Protein AF-A0A4R2QZQ0-F1 (afdb_monomer_lite)

Foldseek 3Di:
DDDPPPPPDPPPDDDDDDDDDDDDDPPPPPPVVVVVVVVVVVVVVVVVVVVVVVVVVVVVVVVVVVVVVVVVVVVVVVVVVVLVDDDDDDPPPNVVVVVVVVVVVLVVCVVVQADCDPVGGGDHHPDDDDPRSVVVNVD

Radius of gyration: 48.97 Å; chains: 1; bounding box: 81×55×140 Å

pLDDT: mean 74.17, std 21.23, range [33.62, 97.75]

Sequence (139 aa):
MQTLRQQTENRTQHGRGEQSQGDCKRGERVDKQAVFAQVANVEERIGELYRELGSLKQKIVELIEENQKLQMENENLRKRLDSQEPGAEAEGGEKLIQLGEGYDNLARLYQEGFHICNLHYGSLRTEGDCLFCLSFLHK

Secondary structure (DSSP, 8-state):
-----SSSSSS--------------------HHHHHHHHHHHHHHHHHHHHHHHHHHHHHHHHHHHHHHHHHHHHHHHHHHHTT---S--TT-HHHHHHHHHHHHHHHHHHTTB--STTTTT-B--SS--HHHHHHH--

Structure (mmCIF, N/CA/C/O backbone):
data_AF-A0A4R2QZQ0-F1
#
_entry.id   AF-A0A4R2QZQ0-F1
#
loop_
_atom_site.group_PDB
_atom_site.id
_atom_site.type_symbol
_atom_site.label_atom_id
_atom_site.label_alt_id
_atom_site.label_comp_id
_atom_site.label_asym_id
_atom_site.label_entity_id
_atom_site.label_seq_id
_atom_site.pdbx_PDB_ins_code
_atom_site.Cartn_x
_atom_site.Cartn_y
_atom_site.Cartn_z
_atom_site.occupancy
_atom_site.B_iso_or_equiv
_atom_site.auth_seq_id
_atom_site.auth_comp_id
_atom_site.auth_asym_id
_atom_site.auth_atom_id
_atom_site.pdbx_PDB_model_num
ATOM 1 N N . MET A 1 1 ? 41.664 -35.221 -95.785 1.00 53.28 1 MET A N 1
ATOM 2 C CA . MET A 1 1 ? 42.796 -36.034 -95.280 1.00 53.28 1 MET A CA 1
ATOM 3 C C . MET A 1 1 ? 44.065 -35.189 -95.250 1.00 53.28 1 MET A C 1
ATOM 5 O O . MET A 1 1 ? 45.021 -35.462 -95.957 1.00 53.28 1 MET A O 1
ATOM 9 N N . GLN A 1 2 ? 44.055 -34.142 -94.432 1.00 45.44 2 GLN A N 1
ATOM 10 C CA . GLN A 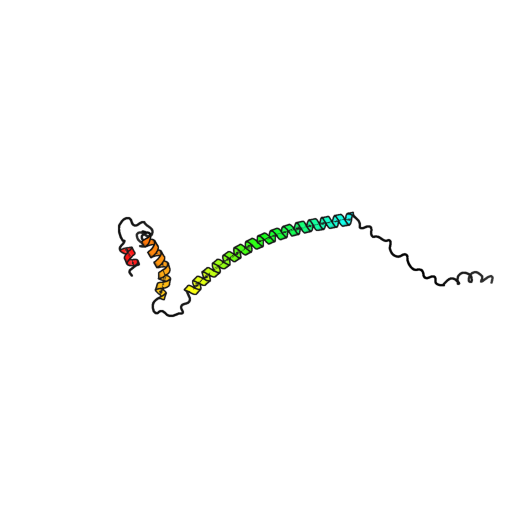1 2 ? 45.230 -33.379 -94.042 1.00 45.44 2 GLN A CA 1
ATOM 11 C C . GLN A 1 2 ? 44.987 -33.031 -92.572 1.00 45.44 2 GLN A C 1
ATOM 13 O O . GLN A 1 2 ? 44.086 -32.264 -92.249 1.00 45.44 2 GLN A O 1
ATOM 18 N N . THR A 1 3 ? 45.767 -33.693 -91.711 1.00 47.38 3 THR A N 1
ATOM 19 C CA . THR A 1 3 ? 46.332 -33.132 -90.471 1.00 47.38 3 THR A CA 1
ATOM 20 C C . THR A 1 3 ? 45.308 -32.599 -89.454 1.00 47.38 3 THR A C 1
ATOM 22 O O . THR A 1 3 ? 45.004 -31.418 -89.464 1.00 47.38 3 THR A O 1
ATOM 25 N N . LEU A 1 4 ? 44.750 -33.353 -88.494 1.00 52.94 4 LEU A N 1
ATOM 26 C CA . LEU A 1 4 ? 45.360 -34.346 -87.581 1.00 52.94 4 LEU A CA 1
ATOM 27 C C . LEU A 1 4 ? 46.736 -33.927 -87.027 1.00 52.94 4 LEU A C 1
ATOM 29 O O . LEU A 1 4 ? 47.635 -34.744 -86.863 1.00 52.94 4 LEU A O 1
ATOM 33 N N . ARG A 1 5 ? 46.908 -32.625 -86.760 1.00 53.16 5 ARG A N 1
ATOM 34 C CA . ARG A 1 5 ? 48.121 -32.066 -86.134 1.00 53.16 5 ARG A CA 1
ATOM 35 C C . ARG A 1 5 ? 47.846 -30.890 -85.184 1.00 53.16 5 ARG A C 1
ATOM 37 O O . ARG A 1 5 ? 48.700 -30.039 -85.003 1.00 53.16 5 ARG A O 1
ATOM 44 N N . GLN A 1 6 ? 46.647 -30.833 -84.599 1.00 50.09 6 GLN A N 1
ATOM 45 C CA . GLN A 1 6 ? 46.247 -29.789 -83.635 1.00 50.09 6 GLN A CA 1
ATOM 46 C C . GLN A 1 6 ? 45.743 -30.357 -82.296 1.00 50.09 6 GLN A C 1
ATOM 48 O O . GLN A 1 6 ? 45.137 -29.642 -81.509 1.00 50.09 6 GLN A O 1
ATOM 53 N N . GLN A 1 7 ? 45.990 -31.640 -82.006 1.00 52.06 7 GLN A N 1
ATOM 54 C CA . GLN A 1 7 ? 45.497 -32.290 -80.779 1.00 52.06 7 GLN A CA 1
ATOM 55 C C . GLN A 1 7 ? 46.598 -32.860 -79.869 1.00 52.06 7 GLN A C 1
ATOM 57 O O . GLN A 1 7 ? 46.303 -33.635 -78.965 1.00 52.06 7 GLN A O 1
ATOM 62 N N . THR A 1 8 ? 47.861 -32.463 -80.049 1.00 51.91 8 THR A N 1
ATOM 63 C CA . THR A 1 8 ? 48.989 -33.035 -79.286 1.00 51.91 8 THR A CA 1
ATOM 64 C C . THR A 1 8 ? 49.891 -32.005 -78.601 1.00 51.91 8 THR A C 1
ATOM 66 O O . THR A 1 8 ? 51.051 -32.307 -78.358 1.00 51.91 8 THR A O 1
ATOM 69 N N . GLU A 1 9 ? 49.383 -30.818 -78.247 1.00 45.53 9 GLU A N 1
ATOM 70 C CA . GLU A 1 9 ? 50.173 -29.810 -77.503 1.00 45.53 9 GLU A CA 1
ATOM 71 C C . GLU A 1 9 ? 49.485 -29.221 -76.259 1.00 45.53 9 GLU A C 1
ATOM 73 O O . GLU A 1 9 ? 50.058 -28.367 -75.601 1.00 45.53 9 GLU A O 1
ATOM 78 N N . ASN A 1 10 ? 48.315 -29.724 -75.842 1.00 43.59 10 ASN A N 1
ATOM 79 C CA . ASN A 1 10 ? 47.637 -29.231 -74.627 1.00 43.59 10 ASN A CA 1
ATOM 80 C C . ASN A 1 10 ? 47.337 -30.317 -73.585 1.00 43.59 10 ASN A C 1
ATOM 82 O O . ASN A 1 10 ? 46.382 -30.224 -72.816 1.00 43.59 10 ASN A O 1
ATOM 86 N N . ARG A 1 11 ? 48.157 -31.373 -73.544 1.00 46.94 11 ARG A N 1
ATOM 87 C CA . ARG A 1 11 ? 47.978 -32.481 -72.596 1.00 46.94 11 ARG A CA 1
ATOM 88 C C . ARG A 1 11 ? 49.269 -32.913 -71.908 1.00 46.94 11 ARG A C 1
ATOM 90 O O . ARG A 1 11 ? 49.495 -34.101 -71.745 1.00 46.94 11 ARG A O 1
ATOM 97 N N . THR A 1 12 ? 50.074 -31.952 -71.455 1.00 48.38 12 THR A N 1
ATOM 98 C CA . THR A 1 12 ? 51.099 -32.218 -70.434 1.00 48.38 12 THR A CA 1
ATOM 99 C C . THR A 1 12 ? 51.365 -30.959 -69.618 1.00 48.38 12 THR A C 1
ATOM 101 O O . THR A 1 12 ? 52.263 -30.200 -69.950 1.00 48.38 12 THR A O 1
ATOM 104 N N . GLN A 1 13 ? 50.555 -30.719 -68.583 1.00 46.09 13 GLN A N 1
ATOM 105 C CA . GLN A 1 13 ? 50.925 -29.964 -67.374 1.00 46.09 13 GLN A CA 1
ATOM 106 C C . GLN A 1 13 ? 49.784 -30.077 -66.348 1.00 46.09 13 GLN A C 1
ATOM 108 O O . GLN A 1 13 ? 49.013 -29.160 -66.086 1.00 46.09 13 GLN A O 1
ATOM 113 N N . HIS A 1 14 ? 49.652 -31.279 -65.788 1.00 38.56 14 HIS A N 1
ATOM 114 C CA . HIS A 1 14 ? 48.999 -31.499 -64.504 1.00 38.56 14 HIS A CA 1
ATOM 115 C C . HIS A 1 14 ? 50.043 -32.176 -63.617 1.00 38.56 14 HIS A C 1
ATOM 117 O O . HIS A 1 14 ? 50.399 -33.330 -63.846 1.00 38.56 14 HIS A O 1
ATOM 123 N N . GLY A 1 15 ? 50.598 -31.428 -62.666 1.00 34.81 15 GLY A N 1
ATOM 124 C CA . GLY A 1 15 ? 51.711 -31.890 -61.844 1.00 34.81 15 GLY A CA 1
ATOM 125 C C . GLY A 1 15 ? 52.102 -30.890 -60.762 1.00 34.81 15 GLY A C 1
ATOM 126 O O . GLY A 1 15 ? 53.123 -30.238 -60.890 1.00 34.81 15 GLY A O 1
ATOM 127 N N . ARG A 1 16 ? 51.250 -30.790 -59.734 1.00 39.00 16 ARG A N 1
ATOM 128 C CA . ARG A 1 16 ? 51.569 -30.540 -58.314 1.00 39.00 16 ARG A CA 1
ATOM 129 C C . ARG A 1 16 ? 52.692 -29.537 -58.005 1.00 39.00 16 ARG A C 1
ATOM 131 O O . ARG A 1 16 ? 53.868 -29.881 -57.999 1.00 39.00 16 ARG A O 1
ATOM 138 N N . GLY A 1 17 ? 52.275 -28.351 -57.578 1.00 33.62 17 GLY A N 1
ATOM 139 C CA . GLY A 1 17 ? 53.035 -27.490 -56.679 1.00 33.62 17 GLY A CA 1
ATOM 140 C C . GLY A 1 17 ? 52.111 -27.032 -55.557 1.00 33.62 17 GLY A C 1
ATOM 141 O O . GLY A 1 17 ? 51.347 -26.088 -55.724 1.00 33.62 17 GLY A O 1
ATOM 142 N N . GLU A 1 18 ? 52.133 -27.767 -54.450 1.00 41.56 18 GLU A N 1
ATOM 143 C CA . GLU A 1 18 ? 51.617 -27.328 -53.157 1.00 41.56 18 GLU A CA 1
ATOM 144 C C . GLU A 1 18 ? 52.431 -26.118 -52.685 1.00 41.56 18 GLU A C 1
ATOM 146 O O . GLU A 1 18 ? 53.649 -26.205 -52.568 1.00 41.56 18 GLU A O 1
ATOM 151 N N . GLN A 1 19 ? 51.752 -25.004 -52.424 1.00 44.31 19 GLN A N 1
ATOM 152 C CA . GLN A 1 19 ? 52.145 -23.904 -51.535 1.00 44.31 19 GLN A CA 1
ATOM 153 C C . GLN A 1 19 ? 50.879 -23.037 -51.430 1.00 44.31 19 GLN A C 1
ATOM 155 O O . GLN A 1 19 ? 50.544 -22.284 -52.335 1.00 44.31 19 GLN A O 1
ATOM 160 N N . SER A 1 20 ? 49.950 -23.368 -50.531 1.00 39.06 20 SER A N 1
ATOM 161 C CA . SER A 1 20 ? 49.977 -22.948 -49.127 1.00 39.06 20 SER A CA 1
ATOM 162 C C . SER A 1 20 ? 50.195 -21.442 -48.984 1.00 39.06 20 SER A C 1
ATOM 164 O O . SER A 1 20 ? 51.236 -20.921 -49.371 1.00 39.06 20 SER A O 1
ATOM 166 N N . GLN A 1 21 ? 49.248 -20.816 -48.284 1.00 38.69 21 GLN A N 1
ATOM 167 C CA . GLN A 1 21 ? 49.393 -19.541 -47.583 1.00 38.69 21 GLN A CA 1
ATOM 168 C C . GLN A 1 21 ? 49.130 -18.264 -48.394 1.00 38.69 21 GLN A C 1
ATOM 170 O O . GLN A 1 21 ? 50.019 -17.552 -48.849 1.00 38.69 21 GLN A O 1
ATOM 175 N N . GLY A 1 22 ? 47.844 -17.923 -48.453 1.00 38.66 22 GLY A N 1
ATOM 176 C CA . GLY A 1 22 ? 47.353 -16.582 -48.756 1.00 38.66 22 GLY A CA 1
ATOM 177 C C . GLY A 1 22 ? 45.959 -16.335 -48.182 1.00 38.66 22 GLY A C 1
ATOM 178 O O . GLY A 1 22 ? 45.181 -15.588 -48.768 1.00 38.66 22 GLY A O 1
ATOM 179 N N . ASP A 1 23 ? 45.620 -17.003 -47.076 1.00 40.69 23 ASP A N 1
ATOM 180 C CA . ASP A 1 23 ? 44.393 -16.753 -46.329 1.00 40.69 23 ASP A CA 1
ATOM 181 C C . ASP A 1 23 ? 44.403 -15.354 -45.697 1.00 40.69 23 ASP A C 1
ATOM 183 O O . ASP A 1 23 ? 45.384 -14.905 -45.106 1.00 40.69 23 ASP A O 1
ATOM 187 N N . CYS A 1 24 ? 43.229 -14.725 -45.755 1.00 40.94 24 CYS A N 1
ATOM 188 C CA . CYS A 1 24 ? 42.747 -13.729 -44.805 1.00 40.94 24 CYS A CA 1
ATOM 189 C C . CYS A 1 24 ? 43.430 -12.346 -44.792 1.00 40.94 24 CYS A C 1
ATOM 191 O O . CYS A 1 24 ? 44.169 -12.000 -43.875 1.00 40.94 24 CYS A O 1
ATOM 193 N N . LYS A 1 25 ? 43.040 -11.461 -45.723 1.00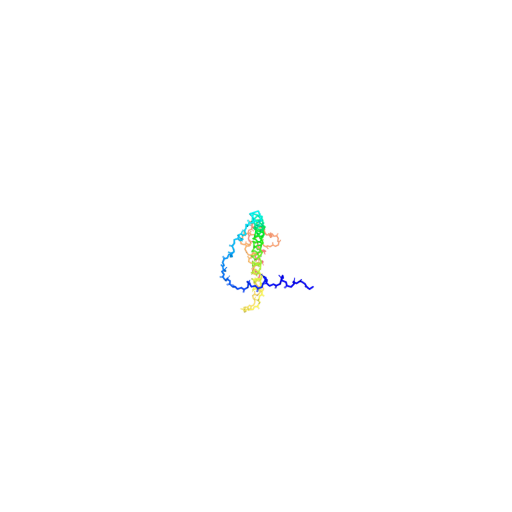 47.75 25 LYS A N 1
ATOM 194 C CA . LYS A 1 25 ? 42.886 -10.018 -45.419 1.00 47.75 25 LYS A CA 1
ATOM 195 C C . LYS A 1 25 ? 41.566 -9.458 -45.945 1.00 47.75 25 LYS A C 1
ATOM 197 O O . LYS A 1 25 ? 41.522 -8.431 -46.612 1.00 47.75 25 LYS A O 1
ATOM 202 N N . ARG A 1 26 ? 40.459 -10.116 -45.596 1.00 43.81 26 ARG A N 1
ATOM 203 C CA . ARG A 1 26 ? 39.150 -9.456 -45.529 1.00 43.81 26 ARG A CA 1
ATOM 204 C C . ARG A 1 26 ? 38.920 -9.070 -44.072 1.00 43.81 26 ARG A C 1
ATOM 206 O O . ARG A 1 26 ? 38.123 -9.684 -43.381 1.00 43.81 26 ARG A O 1
ATOM 213 N N . GLY A 1 27 ? 39.693 -8.098 -43.590 1.00 45.22 27 GLY A N 1
ATOM 214 C CA . GLY A 1 27 ? 39.316 -7.400 -42.369 1.00 45.22 27 GLY A CA 1
ATOM 215 C C . GLY A 1 27 ? 37.993 -6.711 -42.667 1.00 45.22 27 GLY A C 1
ATOM 216 O O . GLY A 1 27 ? 37.967 -5.782 -43.476 1.00 45.22 27 GLY A O 1
ATOM 217 N N . GLU A 1 28 ? 36.901 -7.231 -42.112 1.00 52.44 28 GLU A N 1
AT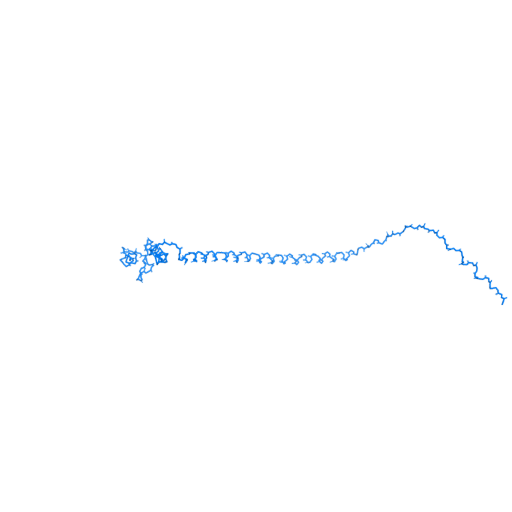OM 218 C CA . GLU A 1 28 ? 35.608 -6.562 -42.110 1.00 52.44 28 GLU A CA 1
ATOM 219 C C . GLU A 1 28 ? 35.840 -5.131 -41.635 1.00 52.44 28 GLU A C 1
ATOM 221 O O . GLU A 1 28 ? 36.187 -4.882 -40.479 1.00 52.44 28 GLU A O 1
ATOM 226 N N . ARG A 1 29 ? 35.704 -4.166 -42.551 1.00 59.69 29 ARG A N 1
ATOM 227 C CA . ARG A 1 29 ? 35.499 -2.782 -42.147 1.00 59.69 29 ARG A CA 1
ATOM 228 C C . ARG A 1 29 ? 34.148 -2.785 -41.462 1.00 59.69 29 ARG A C 1
ATOM 230 O O . ARG A 1 29 ? 33.126 -2.701 -42.131 1.00 59.69 29 ARG A O 1
ATOM 237 N N . VAL A 1 30 ? 34.172 -2.954 -40.147 1.00 67.00 30 VAL A N 1
ATOM 238 C CA . VAL A 1 30 ? 33.030 -2.710 -39.283 1.00 67.00 30 VAL A CA 1
ATOM 239 C C . VAL A 1 30 ? 32.460 -1.361 -39.706 1.00 67.00 30 VAL A C 1
ATOM 241 O O . VAL A 1 30 ? 33.161 -0.344 -39.651 1.00 67.00 30 VAL A O 1
ATOM 244 N N . ASP A 1 31 ? 31.240 -1.378 -40.237 1.00 78.88 31 ASP A N 1
ATOM 245 C CA . ASP A 1 31 ? 30.572 -0.168 -40.684 1.00 78.88 31 ASP A CA 1
ATOM 246 C C . ASP A 1 31 ? 30.354 0.703 -39.446 1.00 78.88 31 ASP A C 1
ATOM 248 O O . ASP A 1 31 ? 29.531 0.401 -38.579 1.00 78.88 31 ASP A O 1
ATOM 252 N N . LYS A 1 32 ? 31.178 1.749 -39.317 1.00 80.44 32 LYS A N 1
ATOM 253 C CA . LYS A 1 32 ? 31.198 2.620 -38.138 1.00 80.44 32 LYS A CA 1
ATOM 254 C C . LYS A 1 32 ? 29.797 3.154 -37.860 1.00 80.44 32 LYS A C 1
ATOM 256 O O . LYS A 1 32 ? 29.402 3.236 -36.703 1.00 80.44 32 LYS A O 1
ATOM 261 N N . GLN A 1 33 ? 29.034 3.448 -38.912 1.00 81.25 33 GLN A N 1
ATOM 262 C CA . GLN A 1 33 ? 27.675 3.960 -38.805 1.00 81.25 33 GLN A CA 1
ATOM 263 C C . GLN A 1 33 ? 26.706 2.910 -38.243 1.00 81.25 33 GLN A C 1
ATOM 265 O O . GLN A 1 33 ? 25.867 3.247 -37.410 1.00 81.25 33 GLN A O 1
ATOM 270 N N . ALA A 1 34 ? 26.868 1.637 -38.613 1.00 86.81 34 ALA A N 1
ATOM 271 C CA . ALA A 1 34 ? 26.078 0.539 -38.061 1.00 86.81 34 ALA A CA 1
ATOM 272 C C . ALA A 1 34 ? 26.364 0.313 -36.568 1.00 86.81 34 ALA A C 1
ATOM 274 O O . ALA A 1 34 ? 25.436 0.079 -35.797 1.00 86.81 34 ALA A O 1
ATOM 275 N N . VAL A 1 35 ? 27.624 0.434 -36.137 1.00 88.31 35 VAL A N 1
ATOM 276 C CA . VAL A 1 35 ? 27.978 0.319 -34.712 1.00 88.31 35 VAL A CA 1
ATOM 277 C C . VAL A 1 35 ? 27.414 1.481 -33.903 1.00 88.31 35 VAL A C 1
ATOM 279 O O . VAL A 1 35 ? 26.837 1.247 -32.846 1.00 88.31 35 VAL A O 1
ATOM 282 N N . PHE A 1 36 ? 27.504 2.719 -34.400 1.00 91.81 36 PHE A N 1
ATOM 283 C CA . PHE A 1 36 ? 26.897 3.866 -33.716 1.00 91.81 36 PHE A CA 1
ATOM 284 C C . PHE A 1 36 ? 25.373 3.734 -33.603 1.00 91.81 36 PHE A C 1
ATOM 286 O O . PHE A 1 36 ? 24.818 4.030 -32.549 1.00 91.81 36 PHE A O 1
ATOM 293 N N . ALA A 1 37 ? 24.702 3.231 -34.643 1.00 91.62 37 ALA A N 1
ATOM 294 C CA . ALA A 1 37 ? 23.266 2.964 -34.592 1.00 91.62 37 ALA A CA 1
ATOM 295 C C . ALA A 1 37 ? 22.905 1.874 -33.565 1.00 91.62 37 ALA A C 1
ATOM 297 O O . ALA A 1 37 ? 21.915 2.007 -32.848 1.00 91.62 37 ALA A O 1
ATOM 298 N N . GLN A 1 38 ? 23.716 0.816 -33.453 1.00 93.19 38 GLN A N 1
ATOM 299 C CA . GLN A 1 38 ? 23.518 -0.226 -32.440 1.00 93.19 38 GLN A CA 1
ATOM 300 C C . GLN A 1 38 ? 23.718 0.309 -31.021 1.00 93.19 38 GLN A C 1
ATOM 302 O O . GLN A 1 38 ? 22.908 0.011 -30.149 1.00 93.19 38 GLN A O 1
ATOM 307 N N . VAL A 1 39 ? 24.752 1.124 -30.792 1.00 94.06 39 VAL A N 1
ATOM 308 C CA . VAL A 1 39 ? 24.995 1.755 -29.486 1.00 94.06 39 VAL A CA 1
ATOM 309 C C . VAL A 1 39 ? 23.826 2.660 -29.103 1.00 94.06 39 VAL A C 1
ATOM 311 O O . VAL A 1 39 ? 23.299 2.507 -28.008 1.00 94.06 39 VAL A O 1
ATOM 314 N N . ALA A 1 40 ? 23.345 3.505 -30.020 1.00 93.31 40 ALA A N 1
ATOM 315 C CA . ALA A 1 40 ? 22.191 4.369 -29.766 1.00 93.31 40 ALA A CA 1
ATOM 316 C C . ALA A 1 40 ? 20.915 3.569 -29.436 1.00 93.31 40 ALA A C 1
ATOM 318 O O . ALA A 1 40 ? 20.169 3.929 -28.529 1.00 93.31 40 ALA A O 1
ATOM 319 N N . ASN A 1 41 ? 20.676 2.445 -30.122 1.00 96.19 41 ASN A N 1
ATOM 320 C CA . ASN A 1 41 ? 19.531 1.585 -29.814 1.00 96.19 41 ASN A CA 1
ATOM 321 C C . ASN A 1 41 ? 19.662 0.901 -28.445 1.00 96.19 41 ASN A C 1
ATOM 323 O O . ASN A 1 41 ? 18.674 0.738 -27.732 1.00 96.19 41 ASN A O 1
ATOM 327 N N . VAL A 1 42 ? 20.875 0.498 -28.063 1.00 95.31 42 VAL A N 1
ATOM 328 C CA . VAL A 1 42 ? 21.137 -0.064 -26.733 1.00 95.31 42 VAL A CA 1
ATOM 329 C C . VAL A 1 42 ? 20.954 1.001 -25.651 1.00 95.31 42 VAL A C 1
ATOM 331 O O . VAL A 1 42 ? 20.344 0.706 -24.629 1.00 95.31 42 VAL A O 1
ATOM 334 N N . GLU A 1 43 ? 21.409 2.233 -25.877 1.00 96.38 43 GLU A N 1
ATOM 335 C CA . GLU A 1 43 ? 21.187 3.361 -24.964 1.00 96.38 43 GLU A CA 1
ATOM 336 C C . GLU A 1 43 ? 19.693 3.640 -24.749 1.00 96.38 43 GLU A C 1
ATOM 338 O O . GLU A 1 43 ? 19.255 3.804 -23.609 1.00 96.38 43 GLU A O 1
ATOM 343 N N . GLU A 1 44 ? 18.894 3.624 -25.819 1.00 96.56 44 GLU A N 1
ATOM 344 C CA . GLU A 1 44 ? 17.440 3.787 -25.743 1.00 96.56 44 GLU A CA 1
ATOM 345 C C . GLU A 1 44 ? 16.786 2.678 -24.906 1.00 96.56 44 GLU A C 1
ATOM 347 O O . GLU A 1 44 ? 16.055 2.972 -23.956 1.00 96.56 44 GLU A O 1
ATOM 352 N N . ARG A 1 45 ? 17.127 1.411 -25.179 1.00 96.50 45 ARG A N 1
ATOM 353 C CA . ARG A 1 45 ? 16.628 0.254 -24.413 1.00 96.50 45 ARG A CA 1
ATOM 354 C C . ARG A 1 45 ? 17.036 0.308 -22.947 1.00 96.50 45 ARG A C 1
ATOM 356 O O . ARG A 1 45 ? 16.242 -0.024 -22.074 1.00 96.50 45 ARG A O 1
ATOM 363 N N . ILE A 1 46 ? 18.265 0.730 -22.655 1.00 96.94 46 ILE A N 1
ATOM 364 C CA . ILE A 1 46 ? 18.716 0.940 -21.276 1.00 96.94 46 ILE A CA 1
ATOM 365 C C . ILE A 1 46 ? 17.848 2.015 -20.616 1.00 96.94 46 ILE A C 1
ATOM 367 O O . ILE A 1 46 ? 17.382 1.816 -19.496 1.00 96.94 46 ILE A O 1
ATOM 371 N N . GLY A 1 47 ? 17.570 3.119 -21.312 1.00 96.56 47 GLY A N 1
ATOM 372 C CA . GLY A 1 47 ? 16.675 4.168 -20.829 1.00 96.56 47 GLY A CA 1
ATOM 373 C C . GLY A 1 47 ? 15.266 3.659 -20.508 1.00 96.56 47 GLY A C 1
ATOM 374 O O . GLY A 1 47 ? 14.707 4.019 -19.473 1.00 96.56 47 GLY A O 1
ATOM 375 N N . GLU A 1 48 ? 14.700 2.799 -21.353 1.00 96.88 48 GLU A N 1
ATOM 376 C CA . GLU A 1 48 ? 13.408 2.143 -21.108 1.00 96.88 48 GLU A CA 1
ATOM 377 C C . GLU A 1 48 ? 13.453 1.227 -19.882 1.00 96.88 48 GLU A C 1
ATOM 379 O O . GLU A 1 48 ? 12.642 1.393 -18.968 1.00 96.88 48 GLU A O 1
ATOM 384 N N . LEU A 1 49 ? 14.457 0.351 -19.796 1.00 97.00 49 LEU A N 1
ATOM 385 C CA . LEU A 1 49 ? 14.651 -0.544 -18.654 1.00 97.00 49 LEU A CA 1
ATOM 386 C C . LEU A 1 49 ? 14.819 0.222 -17.335 1.00 97.00 49 LEU A C 1
ATOM 388 O O . LEU A 1 49 ? 14.310 -0.208 -16.302 1.00 97.00 49 LEU A O 1
ATOM 392 N N . TYR A 1 50 ? 15.480 1.383 -17.347 1.00 96.75 50 TYR A N 1
ATOM 393 C CA . TYR A 1 50 ? 15.587 2.237 -16.161 1.00 96.75 50 TYR A CA 1
ATOM 394 C C . TYR A 1 50 ? 14.229 2.782 -15.704 1.00 96.75 50 TYR A C 1
ATOM 396 O O . TYR A 1 50 ? 13.979 2.866 -14.498 1.00 96.75 50 TYR A O 1
ATOM 404 N N . ARG A 1 51 ? 13.336 3.134 -16.637 1.00 97.06 51 ARG A N 1
ATOM 405 C CA . ARG A 1 51 ? 11.971 3.569 -16.295 1.00 97.06 51 ARG A CA 1
ATOM 406 C C . ARG A 1 51 ? 11.155 2.413 -15.729 1.00 97.06 51 ARG A C 1
ATOM 408 O O . ARG A 1 51 ? 10.481 2.594 -14.715 1.00 97.06 51 ARG A O 1
ATOM 415 N N . GLU A 1 52 ? 11.251 1.232 -16.335 1.00 97.31 52 GLU A N 1
ATOM 416 C CA . GLU A 1 52 ? 10.586 0.021 -15.841 1.00 97.31 52 GLU A CA 1
ATOM 417 C C . GLU A 1 52 ? 11.065 -0.352 -14.438 1.00 97.31 52 GLU A C 1
ATOM 419 O O . GLU A 1 52 ? 10.247 -0.593 -13.550 1.00 97.31 52 GLU A O 1
ATOM 424 N N . LEU A 1 53 ? 12.377 -0.305 -14.196 1.00 97.44 53 LEU A N 1
ATOM 425 C CA . LEU A 1 53 ? 12.957 -0.537 -12.876 1.00 97.44 53 LEU A CA 1
ATOM 426 C C . LEU A 1 53 ? 12.445 0.479 -11.846 1.00 97.44 53 LEU A C 1
ATOM 428 O O . LEU A 1 53 ? 12.138 0.115 -10.710 1.00 97.44 53 LEU A O 1
ATOM 432 N N . GLY A 1 54 ? 12.311 1.747 -12.245 1.00 97.06 54 GLY A N 1
ATOM 433 C CA . GLY A 1 54 ? 11.710 2.790 -11.417 1.00 97.06 54 GLY A CA 1
ATOM 434 C C . GLY A 1 54 ? 10.257 2.483 -11.046 1.00 97.06 54 GLY A C 1
ATOM 435 O O . GLY A 1 54 ? 9.891 2.589 -9.876 1.00 97.06 54 GLY A O 1
ATOM 436 N N . SER A 1 55 ? 9.444 2.048 -12.012 1.00 97.06 55 SER A N 1
ATOM 437 C CA . SER A 1 55 ? 8.054 1.635 -11.769 1.00 97.06 55 SER A CA 1
ATOM 438 C C . SER A 1 55 ? 7.971 0.408 -10.859 1.00 97.06 55 SER A C 1
ATOM 440 O O . SER A 1 55 ? 7.174 0.383 -9.920 1.00 97.06 55 SER A O 1
ATOM 442 N N . LEU A 1 56 ? 8.835 -0.585 -11.078 1.00 97.31 56 LEU A N 1
ATOM 443 C CA . LEU A 1 56 ? 8.889 -1.788 -10.255 1.00 97.31 56 LEU A CA 1
ATOM 444 C C . LEU A 1 56 ? 9.268 -1.463 -8.808 1.00 97.31 56 LEU A C 1
ATOM 446 O O . LEU A 1 56 ? 8.669 -2.000 -7.881 1.00 97.31 56 LEU A O 1
ATOM 450 N N . LYS A 1 57 ? 10.212 -0.538 -8.604 1.00 96.94 57 LYS A N 1
ATOM 451 C CA . LYS A 1 57 ? 10.575 -0.053 -7.270 1.00 96.94 57 LYS A CA 1
ATOM 452 C C . LYS A 1 57 ? 9.373 0.552 -6.539 1.00 96.94 57 LYS A C 1
ATOM 454 O O . LYS A 1 57 ? 9.203 0.260 -5.361 1.00 96.94 57 LYS A O 1
ATOM 459 N N . GLN A 1 58 ? 8.549 1.357 -7.214 1.00 96.75 58 GLN A N 1
ATOM 460 C CA . GLN A 1 58 ? 7.340 1.925 -6.598 1.00 96.75 58 GLN A CA 1
ATOM 461 C C . GLN A 1 58 ? 6.357 0.827 -6.183 1.00 96.75 58 GLN A C 1
ATOM 463 O O . GLN A 1 58 ? 5.918 0.801 -5.039 1.00 96.75 58 GLN A O 1
ATOM 468 N N . LYS A 1 59 ? 6.125 -0.159 -7.055 1.00 96.75 59 LYS A N 1
ATOM 469 C CA . LYS A 1 59 ? 5.302 -1.333 -6.725 1.00 96.75 59 LYS A CA 1
ATOM 470 C C . LYS A 1 59 ? 5.811 -2.114 -5.518 1.00 96.75 59 LYS A C 1
ATOM 472 O O . LYS A 1 59 ? 5.016 -2.601 -4.727 1.00 96.75 59 LYS A O 1
ATOM 477 N N . ILE A 1 60 ? 7.127 -2.248 -5.365 1.00 97.75 60 ILE A N 1
ATOM 478 C CA . ILE A 1 60 ? 7.708 -2.913 -4.192 1.00 97.75 60 ILE A CA 1
ATOM 479 C C . ILE A 1 60 ? 7.385 -2.134 -2.914 1.00 97.75 60 ILE A C 1
ATOM 481 O O . ILE A 1 60 ? 7.042 -2.752 -1.912 1.00 97.75 60 ILE A O 1
ATOM 485 N N . VAL A 1 61 ? 7.471 -0.801 -2.943 1.00 97.75 61 VAL A N 1
ATOM 486 C CA . VAL A 1 61 ? 7.120 0.036 -1.784 1.00 97.75 61 VAL A CA 1
ATOM 487 C C . VAL A 1 61 ? 5.646 -0.139 -1.421 1.00 97.75 61 VAL A C 1
ATOM 489 O O . VAL A 1 61 ? 5.350 -0.452 -0.272 1.00 97.75 61 VAL A O 1
ATOM 492 N N . GLU A 1 62 ? 4.744 -0.045 -2.400 1.00 97.56 62 GLU A N 1
ATOM 493 C CA . GLU A 1 62 ? 3.301 -0.252 -2.195 1.00 97.56 62 GLU A CA 1
ATOM 494 C C . GLU A 1 62 ? 3.001 -1.630 -1.582 1.00 97.56 62 GLU A C 1
ATOM 496 O O . GLU A 1 62 ? 2.253 -1.741 -0.611 1.00 97.56 62 GLU A O 1
ATOM 501 N N . LEU A 1 63 ? 3.640 -2.687 -2.094 1.00 97.69 63 LEU A N 1
ATOM 502 C CA . LEU A 1 63 ? 3.470 -4.044 -1.571 1.00 97.69 63 LEU A CA 1
ATOM 503 C C . LEU A 1 63 ? 4.009 -4.205 -0.146 1.00 97.69 63 LEU A C 1
ATOM 505 O O . LEU A 1 63 ? 3.447 -4.979 0.626 1.00 97.69 63 LEU A O 1
ATOM 509 N N . ILE A 1 64 ? 5.088 -3.507 0.220 1.00 97.62 64 ILE A N 1
ATOM 510 C CA . ILE A 1 64 ? 5.614 -3.529 1.592 1.00 97.62 64 ILE A CA 1
ATOM 511 C C . ILE A 1 64 ? 4.617 -2.871 2.547 1.00 97.62 64 ILE A C 1
ATOM 513 O O . ILE A 1 64 ? 4.336 -3.435 3.604 1.00 97.62 64 ILE A O 1
ATOM 517 N N . GLU A 1 65 ? 4.062 -1.717 2.178 1.00 97.00 65 GLU A N 1
ATOM 518 C CA . GLU A 1 65 ? 3.063 -1.012 2.989 1.00 97.00 65 GLU A CA 1
ATOM 519 C C . GLU A 1 65 ? 1.793 -1.854 3.174 1.00 97.00 65 GLU A C 1
ATOM 521 O O . GLU A 1 65 ? 1.293 -2.004 4.293 1.00 97.00 65 GLU A O 1
ATOM 526 N N . GLU A 1 66 ? 1.300 -2.472 2.099 1.00 96.88 66 GLU A N 1
ATOM 527 C CA . GLU A 1 66 ? 0.148 -3.371 2.164 1.00 96.88 66 GLU A CA 1
ATOM 528 C C . GLU A 1 66 ? 0.444 -4.609 3.021 1.00 96.88 66 GLU A C 1
ATOM 530 O O . GLU A 1 66 ? -0.377 -4.998 3.855 1.00 96.88 66 GLU A O 1
ATOM 535 N N . ASN A 1 67 ? 1.633 -5.201 2.884 1.00 97.19 67 ASN A N 1
ATOM 536 C CA . ASN A 1 67 ? 2.023 -6.357 3.683 1.00 97.19 67 ASN A CA 1
ATOM 537 C C . ASN A 1 67 ? 2.082 -6.018 5.176 1.00 97.19 67 ASN A C 1
ATOM 539 O O . ASN A 1 67 ? 1.531 -6.760 5.984 1.00 97.19 67 ASN A O 1
ATOM 543 N N . GLN A 1 68 ? 2.674 -4.879 5.542 1.00 97.00 68 GLN A N 1
ATOM 544 C CA . GLN A 1 68 ? 2.711 -4.410 6.930 1.00 97.00 68 GLN A CA 1
ATOM 545 C C . GLN A 1 68 ? 1.303 -4.197 7.488 1.00 97.00 68 GLN A C 1
ATOM 547 O O . GLN A 1 68 ? 1.002 -4.622 8.605 1.00 97.00 68 GLN A O 1
ATOM 552 N N . LYS A 1 69 ? 0.412 -3.583 6.702 1.00 97.06 69 LYS A N 1
ATOM 553 C CA . LYS A 1 69 ? -0.991 -3.403 7.083 1.00 97.06 69 LYS A CA 1
ATOM 554 C C . LYS A 1 69 ? -1.682 -4.742 7.347 1.00 97.06 69 LYS A C 1
ATOM 556 O O . LYS A 1 69 ? -2.319 -4.905 8.387 1.00 97.06 69 LYS A O 1
ATOM 561 N N . LEU A 1 70 ? -1.525 -5.701 6.438 1.00 96.62 70 LEU A N 1
ATOM 562 C CA . LEU A 1 70 ? -2.105 -7.036 6.573 1.00 96.62 70 LEU A CA 1
ATOM 563 C C . LEU A 1 70 ? -1.510 -7.809 7.753 1.00 96.62 70 LEU A C 1
ATOM 565 O O . LEU A 1 70 ? -2.241 -8.523 8.432 1.00 96.62 70 LEU A O 1
ATOM 569 N N . GLN A 1 71 ? -0.212 -7.661 8.030 1.00 96.38 71 GLN A N 1
ATOM 570 C CA . GLN A 1 71 ? 0.433 -8.267 9.197 1.00 96.38 71 GLN A CA 1
ATOM 571 C C . GLN A 1 71 ? -0.186 -7.753 10.498 1.00 96.38 71 GLN A C 1
ATOM 573 O O . GLN A 1 71 ? -0.601 -8.561 11.326 1.00 96.38 71 GLN A O 1
ATOM 578 N N . MET A 1 72 ? -0.338 -6.433 10.641 1.00 93.69 72 MET A N 1
ATOM 579 C CA . MET A 1 72 ? -0.978 -5.832 11.816 1.00 93.69 72 MET A CA 1
ATOM 580 C C . MET A 1 72 ? -2.430 -6.297 11.987 1.00 93.69 72 MET A C 1
ATOM 582 O O . MET A 1 72 ? -2.867 -6.598 13.099 1.00 93.69 72 MET A O 1
ATOM 586 N N . GLU A 1 73 ? -3.188 -6.389 10.892 1.00 94.19 73 GLU A N 1
ATOM 587 C CA . GLU A 1 73 ? -4.559 -6.899 10.930 1.00 94.19 73 GLU A CA 1
ATOM 588 C C . GLU A 1 73 ? -4.603 -8.378 11.335 1.00 94.19 73 GLU A C 1
ATOM 590 O O . GLU A 1 73 ? -5.387 -8.755 12.205 1.00 94.19 73 GLU A O 1
ATOM 595 N N . ASN A 1 74 ? -3.725 -9.209 10.768 1.00 94.81 74 ASN A N 1
ATOM 596 C CA . ASN A 1 74 ? -3.642 -10.630 11.094 1.00 94.81 74 ASN A CA 1
ATOM 597 C C . ASN A 1 74 ? -3.282 -10.846 12.568 1.00 94.81 74 ASN A C 1
ATOM 599 O O . ASN A 1 74 ? -3.912 -11.659 13.240 1.00 94.81 74 ASN A O 1
ATOM 603 N N . GLU A 1 75 ? -2.317 -10.091 13.095 1.00 93.75 75 GLU A N 1
ATOM 604 C CA . GLU A 1 75 ? -1.958 -10.120 14.514 1.00 93.75 75 GLU A CA 1
ATOM 605 C C . GLU A 1 75 ? -3.140 -9.739 15.408 1.00 93.75 75 GLU A C 1
ATOM 607 O O . GLU A 1 75 ? -3.404 -10.410 16.404 1.00 93.75 75 GLU A O 1
ATOM 612 N N . ASN A 1 76 ? -3.884 -8.692 15.050 1.00 92.50 76 ASN A N 1
ATOM 613 C CA . ASN A 1 76 ? -5.051 -8.264 15.814 1.00 92.50 76 ASN A CA 1
ATOM 614 C C . ASN A 1 76 ? -6.178 -9.311 15.782 1.00 92.50 76 ASN A C 1
ATOM 616 O O . ASN A 1 76 ? -6.802 -9.589 16.805 1.00 92.50 76 ASN A O 1
ATOM 620 N N . LEU A 1 77 ? -6.417 -9.933 14.625 1.00 92.62 77 LEU A N 1
ATOM 621 C CA . LEU A 1 77 ? -7.383 -11.024 14.483 1.00 92.62 77 LEU A CA 1
ATOM 622 C C . LEU A 1 77 ? -6.966 -12.253 15.297 1.00 92.62 77 LEU A C 1
ATOM 624 O O . LEU A 1 77 ? -7.804 -12.827 15.985 1.00 92.62 77 LEU A O 1
ATOM 628 N N . ARG A 1 78 ? -5.679 -12.619 15.284 1.00 90.69 78 ARG A N 1
ATOM 629 C CA . ARG A 1 78 ? -5.143 -13.710 16.112 1.00 90.69 78 ARG A CA 1
ATOM 630 C C . ARG A 1 78 ? -5.330 -13.437 17.596 1.00 90.69 78 ARG A C 1
ATOM 632 O O . ARG A 1 78 ? -5.813 -14.321 18.284 1.00 90.69 78 ARG A O 1
ATOM 639 N N . LYS A 1 79 ? -5.032 -12.220 18.068 1.00 88.38 79 LYS A N 1
ATOM 640 C CA . LYS A 1 79 ? -5.291 -11.823 19.462 1.00 88.38 79 LYS A CA 1
ATOM 641 C C . LYS A 1 79 ? -6.764 -12.000 19.823 1.00 88.38 79 LYS A C 1
ATOM 643 O O . LYS A 1 79 ? -7.069 -12.602 20.837 1.00 88.38 79 LYS A O 1
ATOM 648 N N . ARG A 1 80 ? -7.681 -11.551 18.961 1.00 86.12 80 ARG A N 1
ATOM 649 C CA . ARG A 1 80 ? -9.129 -11.709 19.186 1.00 86.12 80 ARG A CA 1
ATOM 650 C C . ARG A 1 80 ? -9.599 -13.160 19.183 1.00 86.12 80 ARG A C 1
ATOM 652 O O . ARG A 1 80 ? -10.580 -13.450 19.858 1.00 86.12 80 ARG A O 1
ATOM 659 N N . LEU A 1 81 ? -8.983 -14.024 18.380 1.00 81.12 81 LEU A N 1
ATOM 660 C CA . LEU A 1 81 ? -9.299 -15.454 18.346 1.00 81.12 81 LEU A CA 1
ATOM 661 C C . LEU A 1 81 ? -8.744 -16.172 19.577 1.00 81.12 81 LEU A C 1
ATOM 663 O O . LEU A 1 81 ? -9.463 -16.953 20.180 1.00 81.12 81 LEU A O 1
ATOM 667 N N . ASP A 1 82 ? -7.521 -15.847 19.992 1.00 79.00 82 ASP A N 1
ATOM 668 C CA . ASP A 1 82 ? -6.899 -16.372 21.213 1.00 79.00 82 ASP A CA 1
ATOM 669 C C . ASP A 1 82 ? -7.694 -15.956 22.465 1.00 79.00 82 ASP A C 1
ATOM 671 O O . ASP A 1 82 ? -7.941 -16.758 23.356 1.00 79.00 82 ASP A O 1
ATOM 675 N N . SER A 1 83 ? -8.229 -14.730 22.485 1.00 66.44 83 SER A N 1
ATOM 676 C CA . SER A 1 83 ? -9.177 -14.272 23.513 1.00 66.44 83 SER A CA 1
ATOM 677 C C . SER A 1 83 ? -10.576 -14.908 23.428 1.00 66.44 83 SER A C 1
ATOM 679 O O . SER A 1 83 ? -11.404 -14.652 24.300 1.00 66.44 83 SER A O 1
ATOM 681 N N . GLN A 1 84 ? -10.882 -15.673 22.376 1.00 60.16 84 GLN A N 1
ATOM 682 C CA . GLN A 1 84 ? -12.179 -16.329 22.158 1.00 60.16 84 GLN A CA 1
ATOM 683 C C . GLN A 1 84 ? -12.126 -17.858 22.270 1.00 60.16 84 GLN A C 1
ATOM 685 O O . GLN A 1 84 ? -13.193 -18.464 22.246 1.00 60.16 84 GLN A O 1
ATOM 690 N N . GLU A 1 85 ? -10.950 -18.482 22.401 1.00 48.09 85 GLU A N 1
ATOM 691 C CA . GLU A 1 85 ? -10.825 -19.918 22.684 1.00 48.09 85 GLU A CA 1
ATOM 692 C C . GLU A 1 85 ? -11.231 -20.192 24.150 1.00 48.09 85 GLU A C 1
ATOM 694 O O . GLU A 1 85 ? -10.515 -19.793 25.073 1.00 48.09 85 GLU A O 1
ATOM 699 N N . PRO A 1 86 ? -12.365 -20.871 24.408 1.00 52.22 86 PRO A N 1
ATOM 700 C CA . PRO A 1 86 ? -12.765 -21.261 25.750 1.00 52.22 86 PRO A CA 1
ATOM 701 C C . PRO A 1 86 ? -12.133 -22.621 26.051 1.00 52.22 86 PRO A C 1
ATOM 703 O O . PRO A 1 86 ? -12.610 -23.656 25.578 1.00 52.22 86 PRO A O 1
ATOM 706 N N . GLY A 1 87 ? -11.021 -22.651 26.789 1.00 50.16 87 GLY A N 1
ATOM 707 C CA . GLY A 1 87 ? -10.346 -23.932 26.998 1.00 50.16 87 GLY A CA 1
ATOM 708 C C . GLY A 1 87 ? -9.103 -23.970 27.877 1.00 50.16 87 GLY A C 1
ATOM 709 O O . GLY A 1 87 ? -8.119 -24.562 27.451 1.00 50.16 87 GLY A O 1
ATOM 710 N N . ALA A 1 88 ? -9.152 -23.426 29.098 1.00 43.62 88 ALA A N 1
ATOM 711 C CA . ALA A 1 88 ? -8.431 -23.992 30.251 1.00 43.62 88 ALA A CA 1
ATOM 712 C C . ALA A 1 88 ? -8.922 -23.381 31.581 1.00 43.62 88 ALA A C 1
ATOM 714 O O . ALA A 1 88 ? -8.455 -22.336 32.016 1.00 43.62 88 ALA A O 1
ATOM 715 N N . GLU A 1 89 ? -9.875 -24.074 32.206 1.00 45.66 89 GLU A N 1
ATOM 716 C CA . GLU A 1 89 ? -10.056 -24.196 33.663 1.00 45.66 89 GLU A CA 1
ATOM 717 C C . GLU A 1 89 ? -10.031 -22.915 34.526 1.00 45.66 89 GLU A C 1
ATOM 719 O O . GLU A 1 89 ? -9.055 -22.619 35.210 1.00 45.66 89 GLU A O 1
ATOM 724 N N . ALA A 1 90 ? -11.182 -22.243 34.629 1.00 37.94 90 ALA A N 1
ATOM 725 C CA . ALA A 1 90 ? -11.647 -21.676 35.898 1.00 37.94 90 ALA A CA 1
ATOM 726 C C . ALA A 1 90 ? -13.173 -21.506 35.859 1.00 37.94 90 ALA A C 1
ATOM 728 O O . ALA A 1 90 ? -13.716 -20.695 35.107 1.00 37.94 90 ALA A O 1
ATOM 729 N N . GLU A 1 91 ? -13.869 -22.299 36.669 1.00 43.38 91 GLU A N 1
ATOM 730 C CA . GLU A 1 91 ? -15.315 -22.227 36.856 1.00 43.38 91 GLU A CA 1
ATOM 731 C C . GLU A 1 91 ? -15.763 -20.781 37.165 1.00 43.38 91 GLU A C 1
ATOM 733 O O . GLU A 1 91 ? -15.321 -20.171 38.135 1.00 43.38 91 GLU A O 1
ATOM 738 N N . GLY A 1 92 ? -16.652 -20.224 36.331 1.00 39.19 92 GLY A N 1
ATOM 739 C CA . GLY A 1 92 ? -17.398 -18.990 36.627 1.00 39.19 92 GLY A CA 1
ATOM 740 C C . GLY A 1 92 ? -16.889 -17.666 36.032 1.00 39.19 92 GLY A C 1
ATOM 741 O O . GLY A 1 92 ? -17.519 -16.639 36.280 1.00 39.19 92 GLY A O 1
ATOM 742 N N . GLY A 1 93 ? -15.811 -17.647 35.238 1.00 42.03 93 GLY A N 1
ATOM 743 C CA . GLY A 1 93 ? -15.141 -16.395 34.834 1.00 42.03 93 GLY A CA 1
ATOM 744 C C . GLY A 1 93 ? -15.445 -15.811 33.442 1.00 42.03 93 GLY A C 1
ATOM 745 O O . GLY A 1 93 ? -15.184 -14.636 33.213 1.00 42.03 93 GLY A O 1
ATOM 746 N N . GLU A 1 94 ? -16.000 -16.558 32.486 1.00 48.09 94 GLU A N 1
ATOM 747 C CA . GLU A 1 94 ? -15.943 -16.137 31.065 1.00 48.09 94 GLU A CA 1
ATOM 748 C C . GLU A 1 94 ? -16.873 -14.970 30.692 1.00 48.09 94 GLU A C 1
ATOM 750 O O . GLU A 1 94 ? -16.532 -14.154 29.836 1.00 48.09 94 GLU A O 1
ATOM 755 N N . LYS A 1 95 ? -18.001 -14.786 31.392 1.00 45.50 95 LYS A N 1
ATOM 756 C CA . LYS A 1 95 ? -18.774 -13.535 31.269 1.00 45.50 95 LYS A CA 1
ATOM 757 C C . LYS A 1 95 ? -18.033 -12.335 31.860 1.00 45.50 95 LYS A C 1
ATOM 759 O O . LYS A 1 95 ? -18.284 -11.222 31.416 1.00 45.50 95 LYS A O 1
ATOM 764 N N . LEU A 1 96 ? -17.131 -12.536 32.822 1.00 47.34 96 LEU A N 1
ATOM 765 C CA . LEU A 1 96 ? -16.375 -11.453 33.451 1.00 47.34 96 LEU A CA 1
ATOM 766 C C . LEU A 1 96 ? -15.212 -10.942 32.596 1.00 47.34 96 LEU A C 1
ATOM 768 O O . LEU A 1 96 ? -14.833 -9.800 32.796 1.00 47.34 96 LEU A O 1
ATOM 772 N N . ILE A 1 97 ? -14.664 -11.710 31.647 1.00 49.91 97 ILE A N 1
ATOM 773 C CA . ILE A 1 97 ? -13.486 -11.271 30.866 1.00 49.91 97 ILE A CA 1
ATOM 774 C C . ILE A 1 97 ? -13.889 -10.321 29.723 1.00 49.91 97 ILE A C 1
ATOM 776 O O . ILE A 1 97 ? -13.276 -9.270 29.558 1.00 49.91 97 ILE A O 1
ATOM 780 N N . GLN A 1 98 ? -14.981 -10.606 28.999 1.00 49.16 98 GLN A N 1
ATOM 781 C CA . GLN A 1 98 ? -15.560 -9.655 28.029 1.00 49.16 98 GLN A CA 1
ATOM 782 C C . GLN A 1 98 ? -16.256 -8.468 28.702 1.00 49.16 98 GLN A C 1
ATOM 784 O O . GLN A 1 98 ? -16.226 -7.361 28.163 1.00 49.16 98 GLN A O 1
ATOM 789 N N . LEU A 1 99 ? -16.860 -8.670 29.884 1.00 54.31 99 LEU A N 1
ATOM 790 C CA . LEU A 1 99 ? -17.228 -7.529 30.716 1.00 54.31 99 LEU A CA 1
ATOM 791 C C . LEU A 1 99 ? -15.973 -6.772 31.151 1.00 54.31 99 LEU A C 1
ATOM 793 O O . LEU A 1 99 ? -16.025 -5.560 31.122 1.00 54.31 99 LEU A O 1
ATOM 797 N N . GLY A 1 100 ? -14.865 -7.442 31.461 1.00 61.97 100 GLY A N 1
ATOM 798 C CA . GLY A 1 100 ? -13.625 -6.876 31.990 1.00 61.97 100 GLY A CA 1
ATOM 799 C C . GLY A 1 100 ? -13.022 -5.779 31.123 1.00 61.97 100 GLY A C 1
ATOM 800 O O . GLY A 1 100 ? -12.773 -4.705 31.639 1.00 61.97 100 GLY A O 1
ATOM 801 N N . GLU A 1 101 ? -12.885 -5.962 29.807 1.00 68.38 101 GLU A N 1
ATOM 802 C CA . GLU A 1 101 ? -12.311 -4.906 28.947 1.00 68.38 101 GLU A CA 1
ATOM 803 C C . GLU A 1 101 ? -13.210 -3.658 28.848 1.00 68.38 101 GLU A C 1
ATOM 805 O O . GLU A 1 101 ? -12.744 -2.517 28.930 1.00 68.38 101 GLU A O 1
ATOM 810 N 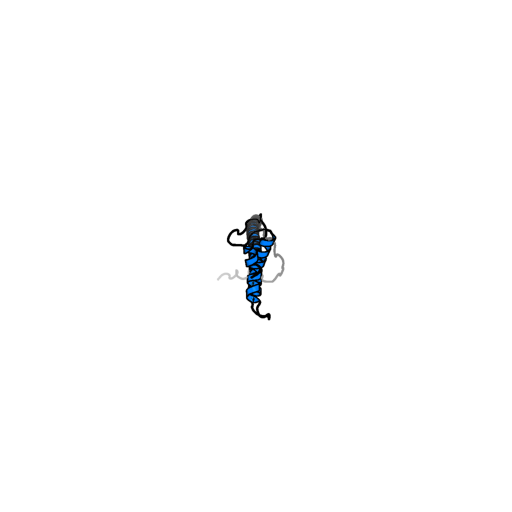N . GLY A 1 102 ? -14.522 -3.860 28.683 1.00 74.69 102 GLY A N 1
ATOM 811 C CA . GLY A 1 102 ? -15.492 -2.762 28.642 1.00 74.69 102 GLY A CA 1
ATOM 812 C C . GLY A 1 102 ? -15.674 -2.096 30.009 1.00 74.69 102 GLY A C 1
ATOM 813 O O . GLY A 1 102 ? -15.807 -0.878 30.103 1.00 74.69 102 GLY A O 1
ATOM 814 N N . TYR A 1 103 ? -15.638 -2.892 31.070 1.00 81.06 103 TYR A N 1
ATOM 815 C CA . TYR A 1 103 ? -15.771 -2.483 32.460 1.00 81.06 103 TYR A CA 1
ATOM 816 C C . TYR A 1 103 ? -14.516 -1.765 32.959 1.00 81.06 103 TYR A C 1
ATOM 818 O O . TYR A 1 103 ? -14.649 -0.756 33.640 1.00 81.06 103 TYR A O 1
ATOM 826 N N . ASP A 1 104 ? -13.321 -2.189 32.549 1.00 82.44 104 ASP A N 1
ATOM 827 C CA . ASP A 1 104 ? -12.050 -1.520 32.840 1.00 82.44 104 ASP A CA 1
ATOM 828 C C . ASP A 1 104 ? -11.995 -0.140 32.188 1.00 82.44 104 ASP A C 1
ATOM 830 O O . ASP A 1 104 ? -11.556 0.830 32.808 1.00 82.44 104 ASP A O 1
ATOM 834 N N . ASN A 1 105 ? -12.506 -0.007 30.961 1.00 83.88 105 ASN A N 1
ATOM 835 C CA . ASN A 1 105 ? -12.634 1.296 30.312 1.00 83.88 105 ASN A CA 1
ATOM 836 C C . ASN A 1 105 ? -13.609 2.216 31.074 1.00 83.88 105 ASN A C 1
ATOM 838 O O . ASN A 1 105 ? -13.308 3.381 31.331 1.00 83.88 105 ASN A O 1
ATOM 842 N N . LEU A 1 106 ? -14.757 1.690 31.509 1.00 85.44 106 LEU A N 1
ATOM 843 C CA . LEU A 1 106 ? -15.712 2.453 32.320 1.00 85.44 106 LEU A CA 1
ATOM 844 C C . LEU A 1 106 ? -15.137 2.809 33.704 1.00 85.44 106 LEU A C 1
ATOM 846 O O . LEU A 1 106 ? -15.302 3.937 34.168 1.00 85.44 106 LEU A O 1
ATOM 850 N N . ALA A 1 107 ? -14.413 1.895 34.348 1.00 83.94 107 ALA A N 1
ATOM 851 C CA . ALA A 1 107 ? -13.732 2.137 35.615 1.00 83.94 107 ALA A CA 1
ATOM 852 C C . ALA A 1 107 ? -12.655 3.220 35.469 1.00 83.94 107 ALA A C 1
ATOM 854 O O . ALA A 1 107 ? -12.542 4.096 36.328 1.00 83.94 107 ALA A O 1
ATOM 855 N N . ARG A 1 108 ? -11.921 3.219 34.352 1.00 86.56 108 ARG A N 1
ATOM 856 C CA . ARG A 1 108 ? -10.956 4.264 34.010 1.00 86.56 108 ARG A CA 1
ATOM 857 C C . ARG A 1 108 ? -11.629 5.624 33.834 1.00 86.56 108 ARG A C 1
ATOM 859 O O . ARG A 1 108 ? -11.201 6.584 34.466 1.00 86.56 108 ARG A O 1
ATOM 866 N N . LEU A 1 109 ? -12.705 5.710 33.050 1.00 87.44 109 LEU A N 1
ATOM 867 C CA . LEU A 1 109 ? -13.466 6.955 32.872 1.00 87.44 109 LEU A CA 1
ATOM 868 C C . LEU A 1 109 ? -14.008 7.491 34.208 1.00 87.44 109 LEU A C 1
ATOM 870 O O . LEU A 1 109 ? -13.964 8.695 34.458 1.00 87.44 109 LEU A O 1
ATOM 874 N N . TYR A 1 110 ? -14.456 6.600 35.098 1.00 85.12 110 TYR A N 1
ATOM 875 C CA . TYR A 1 110 ? -14.893 6.969 36.446 1.00 85.12 110 TYR A CA 1
ATOM 876 C C . TYR A 1 110 ? -13.750 7.541 37.305 1.00 85.12 110 TYR A C 1
ATOM 878 O O . TYR A 1 110 ? -13.947 8.542 37.998 1.00 85.12 110 TYR A O 1
ATOM 886 N N . GLN A 1 111 ? -12.555 6.943 37.240 1.00 85.00 111 GLN A N 1
ATOM 887 C CA . GLN A 1 111 ? -11.350 7.413 37.943 1.00 85.00 111 GLN A CA 1
ATOM 888 C C . GLN A 1 111 ? -10.820 8.741 37.387 1.00 85.00 111 GLN A C 1
ATOM 890 O O . GLN A 1 111 ? -10.333 9.574 38.147 1.00 85.00 111 GLN A O 1
ATOM 895 N N . GLU A 1 112 ? -10.959 8.965 36.080 1.00 88.50 112 GLU A N 1
ATOM 896 C CA . GLU A 1 112 ? -10.630 10.230 35.411 1.00 88.50 112 GLU A CA 1
ATOM 897 C C . GLU A 1 112 ? -11.630 11.357 35.749 1.00 88.50 112 GLU A C 1
ATOM 899 O O . GLU A 1 112 ? -11.406 12.514 35.398 1.00 88.50 112 GLU A O 1
ATOM 904 N N . GLY A 1 113 ? -12.705 11.045 36.485 1.00 87.44 113 GLY A N 1
ATOM 905 C CA . GLY A 1 113 ? -13.677 12.020 36.977 1.00 87.44 113 GLY A CA 1
ATOM 906 C C . GLY A 1 113 ? -14.870 12.236 36.050 1.00 87.44 113 GLY A C 1
ATOM 907 O O . GLY A 1 113 ? -15.578 13.231 36.206 1.00 87.44 113 GLY A O 1
ATOM 908 N N . PHE A 1 114 ? -15.120 11.321 35.111 1.00 90.38 114 PHE A N 1
ATOM 909 C CA . PHE A 1 114 ? -16.277 11.364 34.222 1.00 90.38 114 PHE A CA 1
ATOM 910 C C . PHE A 1 114 ? -17.409 10.458 34.711 1.00 90.38 114 PHE A C 1
ATOM 912 O O . PHE A 1 114 ? -17.199 9.406 35.318 1.00 90.38 114 PHE A O 1
ATOM 919 N N . HIS A 1 115 ? -18.646 10.856 34.435 1.00 88.69 115 HIS A N 1
ATOM 920 C CA . HIS A 1 115 ? -19.803 10.004 34.687 1.00 88.69 115 HIS A CA 1
ATOM 921 C C . HIS A 1 115 ? -19.917 8.900 33.626 1.00 88.69 115 HIS A C 1
ATOM 923 O O . HIS A 1 115 ? -19.788 9.150 32.429 1.00 88.69 115 HIS A O 1
ATOM 929 N N . ILE A 1 116 ? -20.238 7.684 34.073 1.00 87.69 116 ILE A N 1
ATOM 930 C CA . ILE A 1 116 ? -20.466 6.504 33.217 1.00 87.69 116 ILE A CA 1
ATOM 931 C C . ILE A 1 116 ? -21.934 6.059 33.180 1.00 87.69 116 ILE A C 1
ATOM 933 O O . ILE A 1 116 ? -22.277 5.072 32.538 1.00 87.69 116 ILE A O 1
ATOM 937 N N . CYS A 1 117 ? -22.819 6.770 33.881 1.00 87.19 117 CYS A N 1
ATOM 938 C CA . CYS A 1 117 ? -24.249 6.490 33.872 1.00 87.19 117 CYS A CA 1
ATOM 939 C C . CYS A 1 117 ? -24.9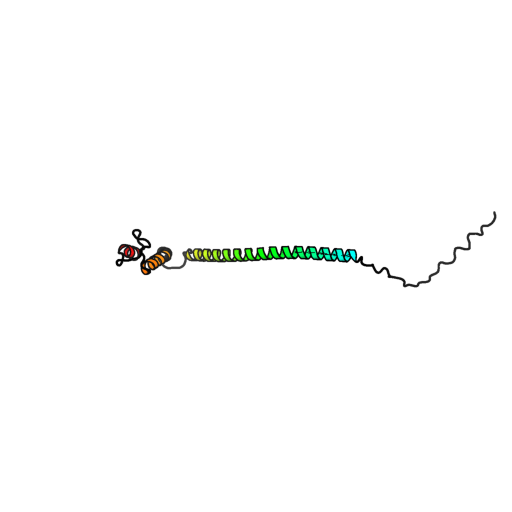34 7.122 32.652 1.00 87.19 117 CYS A C 1
ATOM 941 O O . CYS A 1 117 ? -24.521 8.173 32.164 1.00 87.19 117 CYS A O 1
ATOM 943 N N . ASN A 1 118 ? -26.050 6.533 32.216 1.00 83.31 118 ASN A N 1
ATOM 944 C CA . ASN A 1 118 ? -26.807 7.004 31.049 1.00 83.31 118 ASN A CA 1
ATOM 945 C C . ASN A 1 118 ? -27.280 8.465 31.156 1.00 83.31 118 ASN A C 1
ATOM 947 O O . ASN A 1 118 ? -27.563 9.087 30.139 1.00 83.31 118 ASN A O 1
ATOM 951 N N . LEU A 1 119 ? -27.396 9.006 32.371 1.00 83.88 119 LEU A N 1
ATOM 952 C CA . LEU A 1 119 ? -27.902 10.359 32.597 1.00 83.88 119 LEU A CA 1
ATOM 953 C C . LEU A 1 119 ? -26.863 11.445 32.280 1.00 83.88 119 LEU A C 1
ATOM 955 O O . LEU A 1 119 ? -27.223 12.520 31.811 1.00 83.88 119 LEU A O 1
ATOM 959 N N . HIS A 1 120 ? -25.584 11.162 32.530 1.00 82.88 120 HIS A N 1
ATOM 960 C CA . HIS A 1 120 ? -24.505 12.151 32.478 1.00 82.88 120 HIS A CA 1
ATOM 961 C C . HIS A 1 120 ? -23.258 11.626 31.755 1.00 82.88 120 HIS A C 1
ATOM 963 O O . HIS A 1 120 ? -22.156 12.089 32.014 1.00 82.88 120 HIS A O 1
ATOM 969 N N . TYR A 1 121 ? -23.406 10.651 30.857 1.00 88.31 121 TYR A N 1
ATOM 970 C CA . TYR A 1 121 ? -22.270 9.969 30.236 1.00 88.31 121 TYR A CA 1
ATOM 971 C C . TYR A 1 121 ? -21.228 10.946 29.656 1.00 88.31 121 TYR A C 1
ATOM 973 O O . TYR A 1 121 ? -21.541 11.762 28.788 1.00 88.31 121 TYR A O 1
ATOM 981 N N . GLY A 1 122 ? -19.987 10.856 30.143 1.00 83.44 122 GLY A N 1
ATOM 982 C CA . GLY A 1 122 ? -18.855 11.661 29.680 1.00 83.44 122 GLY A CA 1
ATOM 983 C C . GLY A 1 122 ? -18.797 13.103 30.200 1.00 83.44 122 GLY A C 1
ATOM 984 O O . GLY A 1 122 ? -17.921 13.851 29.770 1.00 83.44 122 GLY A O 1
ATOM 985 N N . SER A 1 123 ? -19.678 13.528 31.115 1.00 87.56 123 SER A N 1
ATOM 986 C CA . SER A 1 123 ? -19.553 14.841 31.765 1.00 87.56 123 SER A CA 1
ATOM 987 C C . SER A 1 123 ? -18.620 14.792 32.977 1.00 87.56 123 SER A C 1
ATOM 989 O O . SER A 1 123 ? -18.501 13.760 33.640 1.00 87.56 123 SER A O 1
ATOM 991 N N . LEU A 1 124 ? -17.975 15.920 33.285 1.00 86.06 124 LEU A N 1
ATOM 992 C CA . LEU A 1 124 ? -17.096 16.071 34.449 1.00 86.06 124 LEU A CA 1
ATOM 993 C C . LEU A 1 124 ? -17.898 16.055 35.757 1.00 86.06 124 LEU A C 1
ATOM 995 O O . LEU A 1 124 ? -18.942 16.700 35.860 1.00 86.06 124 LEU A O 1
ATOM 999 N N . ARG A 1 125 ? -17.378 15.362 36.772 1.00 80.94 125 ARG A N 1
ATOM 1000 C CA . ARG A 1 125 ? -17.935 15.339 38.127 1.00 80.94 125 ARG A CA 1
ATOM 1001 C C . ARG A 1 125 ? -17.584 16.629 38.869 1.00 80.94 125 ARG A C 1
ATOM 1003 O O . ARG A 1 125 ? -16.460 16.798 39.333 1.00 80.94 125 ARG A O 1
ATOM 1010 N N . THR A 1 126 ? -18.552 17.532 39.005 1.00 76.69 126 THR A N 1
ATOM 1011 C CA . THR A 1 126 ? -18.424 18.752 39.824 1.00 76.69 126 THR A CA 1
ATOM 1012 C C . THR A 1 126 ? -18.868 18.544 41.275 1.00 76.69 126 THR A C 1
ATOM 1014 O O . THR A 1 126 ? -18.446 19.293 42.151 1.00 76.69 126 THR A O 1
ATOM 1017 N N . GLU A 1 127 ? -19.688 17.520 41.546 1.00 63.97 127 GLU A N 1
ATOM 1018 C CA . GLU A 1 127 ? -20.354 17.302 42.837 1.00 63.97 127 GLU A CA 1
ATOM 1019 C C . GLU A 1 127 ? -20.336 15.813 43.245 1.00 63.97 127 GLU A C 1
ATOM 1021 O O . GLU A 1 127 ? -21.205 15.041 42.853 1.00 63.97 127 GLU A O 1
ATOM 1026 N N . GLY A 1 128 ? -19.349 15.397 44.049 1.00 69.56 128 GLY A N 1
ATOM 1027 C CA . GLY A 1 128 ? -19.374 14.122 44.792 1.00 69.56 128 GLY A CA 1
ATOM 1028 C C . GLY A 1 128 ? -19.417 12.820 43.968 1.00 69.56 128 GLY A C 1
ATOM 1029 O O . GLY A 1 128 ? -19.338 12.819 42.738 1.00 69.56 128 GLY A O 1
ATOM 1030 N N . ASP A 1 129 ? -19.428 11.669 44.657 1.00 75.19 129 ASP A N 1
ATOM 1031 C CA . ASP A 1 129 ? -19.549 10.332 44.046 1.00 75.19 129 ASP A CA 1
ATOM 1032 C C . ASP A 1 129 ? -20.990 10.071 43.588 1.00 75.19 129 ASP A C 1
ATOM 1034 O O . ASP A 1 129 ? -21.944 10.156 44.360 1.00 75.19 129 ASP A O 1
ATOM 1038 N N . CYS A 1 130 ? -21.160 9.737 42.307 1.00 82.31 130 CYS A N 1
ATOM 1039 C CA . CYS A 1 130 ? -22.471 9.447 41.739 1.00 82.31 130 CYS A CA 1
ATOM 1040 C C . CYS A 1 130 ? -22.907 8.027 42.121 1.00 82.31 130 CYS A C 1
ATOM 1042 O O . CYS A 1 130 ? -22.347 7.047 41.623 1.00 82.31 130 CYS A O 1
ATOM 1044 N N . LEU A 1 131 ? -23.960 7.909 42.938 1.00 82.38 131 LEU A N 1
ATOM 1045 C CA . LEU A 1 131 ? -24.532 6.622 43.366 1.00 82.38 131 LEU A CA 1
ATOM 1046 C C . LEU A 1 131 ? -24.884 5.700 42.187 1.00 82.38 131 LEU A C 1
ATOM 1048 O O . LEU A 1 131 ? -24.728 4.484 42.284 1.00 82.38 131 LEU A O 1
ATOM 1052 N N . PHE A 1 132 ? -25.300 6.261 41.048 1.00 81.12 132 PHE A N 1
ATOM 1053 C CA . PHE A 1 132 ? -25.613 5.478 39.850 1.00 81.12 132 PHE A CA 1
ATOM 1054 C C . PHE A 1 132 ? -24.369 4.900 39.165 1.00 81.12 132 PHE A C 1
ATOM 1056 O O . PHE A 1 132 ? -24.438 3.798 38.631 1.00 81.12 132 PHE A O 1
ATOM 1063 N N . CYS A 1 133 ? -23.235 5.608 39.196 1.00 83.88 133 CYS A N 1
ATOM 1064 C CA . CYS A 1 133 ? -21.971 5.100 38.652 1.00 83.88 133 C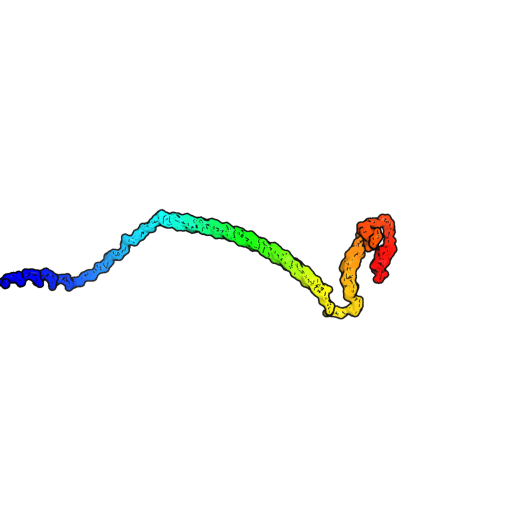YS A CA 1
ATOM 1065 C C . CYS A 1 133 ? -21.432 3.959 39.526 1.00 83.88 133 CYS A C 1
ATOM 1067 O O . CYS A 1 133 ? -21.062 2.908 39.013 1.00 83.88 133 CYS A O 1
ATOM 1069 N N . LEU A 1 134 ? -21.484 4.132 40.851 1.00 82.31 134 LEU A N 1
ATOM 1070 C CA . LEU A 1 134 ? -21.095 3.098 41.813 1.00 82.31 134 LEU A CA 1
ATOM 1071 C C . LEU A 1 134 ? -21.982 1.853 41.718 1.00 82.31 134 LEU A C 1
ATOM 1073 O O . LEU A 1 134 ? -21.476 0.742 41.788 1.00 82.31 134 LEU A O 1
ATOM 1077 N N . SER A 1 135 ? -23.287 2.020 41.491 1.00 80.06 135 SER A N 1
ATOM 1078 C CA . SER A 1 135 ? -24.212 0.890 41.308 1.00 80.06 135 SER A CA 1
ATOM 1079 C C . SER A 1 135 ? -23.925 0.068 40.046 1.00 80.06 135 SER A C 1
ATOM 1081 O O . SER A 1 135 ? -24.340 -1.084 39.964 1.00 80.06 135 SER A O 1
ATOM 1083 N N . PHE A 1 136 ? -23.254 0.657 39.051 1.00 77.50 136 PHE A N 1
ATOM 1084 C CA . PHE A 1 136 ? -22.822 -0.049 37.843 1.00 77.50 136 PHE A CA 1
ATOM 1085 C C . PHE A 1 136 ? -21.510 -0.811 38.070 1.00 77.50 136 PHE A C 1
ATOM 1087 O O . PHE A 1 136 ? -21.298 -1.850 37.454 1.00 77.50 136 PHE A O 1
ATOM 1094 N N . LEU A 1 137 ? -20.658 -0.304 38.968 1.00 77.44 137 LEU A N 1
ATOM 1095 C CA . LEU A 1 137 ? -19.373 -0.906 39.316 1.00 77.44 137 LEU A CA 1
ATOM 1096 C C . LEU A 1 137 ? -19.507 -1.997 40.407 1.00 77.44 137 LEU A C 1
ATOM 1098 O O . LEU A 1 137 ? -18.858 -3.030 40.378 1.00 77.44 137 LEU A O 1
ATOM 1102 N N . HIS A 1 138 ? -20.373 -1.816 41.397 1.00 69.31 138 HIS A N 1
ATOM 1103 C CA . HIS A 1 138 ? -20.473 -2.728 42.548 1.00 69.31 138 HIS A CA 1
ATOM 1104 C C . HIS A 1 138 ? -21.582 -3.784 42.398 1.00 69.31 138 HIS A C 1
ATOM 1106 O O . HIS A 1 138 ? -22.224 -4.138 43.389 1.00 69.31 138 HIS A O 1
ATOM 1112 N N . LYS A 1 139 ? -21.858 -4.243 41.173 1.00 58.66 139 LYS A N 1
ATOM 1113 C CA . LYS A 1 139 ? -22.968 -5.165 40.898 1.00 58.66 139 LYS A CA 1
ATOM 1114 C C . LYS A 1 139 ? -22.548 -6.629 40.858 1.00 58.66 139 LYS A C 1
ATOM 1116 O O . LYS A 1 139 ? -21.488 -6.916 40.268 1.00 58.66 139 LYS A O 1
#